Protein AF-A0A535BM28-F1 (afdb_monomer_lite)

pLDDT: mean 93.37, std 6.45, range [52.19, 97.75]

Sequence (102 aa):
MTQNEIIDTLVEYLDQHLKEIRGHIGRDPYKGDIFKLFADAYRSGYFDDSSRPGLGADALCDILQVRWLANREHEEKRKHLLDQLLPMWREWQYGWDKYPKG

Foldseek 3Di:
DDPVVLLVVVLVLLVCVVVVNQPDCVDPPNVVVNVVSLVVCVVVVLCPPPHVCRPQLVSSVVVCCVPPLVPPVVNVSSVVVNVVSSVSSNVVVVVCVVDPDD

Radius of gyration: 13.23 Å; chains: 1; bounding box: 34×20×39 Å

Structure (mmCIF, N/CA/C/O backbone):
data_AF-A0A535BM28-F1
#
_entry.id   AF-A0A535BM28-F1
#
loop_
_atom_site.group_PDB
_atom_site.id
_atom_site.type_symbol
_atom_site.label_atom_id
_atom_site.label_alt_id
_atom_site.label_comp_id
_atom_site.label_asym_id
_atom_site.label_entity_id
_atom_site.label_seq_id
_atom_site.pdbx_PDB_ins_code
_atom_site.Cartn_x
_atom_site.Cartn_y
_atom_site.Cartn_z
_atom_site.occupancy
_atom_site.B_iso_or_equiv
_atom_site.auth_seq_id
_atom_site.auth_comp_id
_atom_site.auth_asym_id
_atom_site.auth_atom_id
_atom_site.pdbx_PDB_model_num
ATOM 1 N N . MET A 1 1 ? -8.468 10.764 3.469 1.00 86.81 1 MET A N 1
ATOM 2 C CA . MET A 1 1 ? -8.114 10.199 2.154 1.00 86.81 1 MET A CA 1
ATOM 3 C C . MET A 1 1 ? -9.093 9.085 1.846 1.00 86.81 1 MET A C 1
ATOM 5 O O . MET A 1 1 ? -9.496 8.395 2.772 1.00 86.81 1 MET A O 1
ATOM 9 N N . THR A 1 2 ? -9.490 8.926 0.592 1.00 95.12 2 THR A N 1
ATOM 10 C CA . THR A 1 2 ? -10.267 7.777 0.116 1.00 95.12 2 THR A CA 1
ATOM 11 C C . THR A 1 2 ? -9.373 6.543 -0.028 1.00 95.12 2 THR A C 1
ATOM 13 O O . THR A 1 2 ? -8.147 6.649 -0.037 1.00 95.12 2 THR A O 1
ATOM 16 N N . GLN A 1 3 ? -9.973 5.362 -0.193 1.00 95.12 3 GLN A N 1
ATOM 17 C CA . GLN A 1 3 ? -9.228 4.116 -0.427 1.00 95.12 3 GLN A CA 1
ATOM 18 C C . GLN A 1 3 ? -8.310 4.216 -1.651 1.00 95.12 3 GLN A C 1
ATOM 20 O O . GLN A 1 3 ? -7.143 3.844 -1.573 1.00 95.12 3 GLN A O 1
ATOM 25 N N . ASN A 1 4 ? -8.810 4.779 -2.756 1.00 95.25 4 ASN A N 1
ATOM 26 C CA . ASN A 1 4 ? -8.020 4.954 -3.975 1.00 95.25 4 ASN A CA 1
ATOM 27 C C . ASN A 1 4 ? -6.867 5.935 -3.770 1.00 95.25 4 ASN A C 1
ATOM 29 O O . ASN A 1 4 ? -5.757 5.632 -4.185 1.00 95.25 4 ASN A O 1
ATOM 33 N N . GLU A 1 5 ? -7.090 7.049 -3.067 1.00 96.81 5 GLU A N 1
ATOM 34 C CA . GLU A 1 5 ? -6.013 7.997 -2.752 1.00 96.81 5 GLU A CA 1
ATOM 35 C C . GLU A 1 5 ? -4.904 7.338 -1.922 1.00 96.81 5 GLU A C 1
ATOM 37 O O . GLU A 1 5 ? -3.726 7.590 -2.163 1.00 96.81 5 GLU A O 1
ATOM 42 N N . ILE A 1 6 ? -5.255 6.468 -0.969 1.00 97.06 6 ILE A N 1
ATOM 43 C CA . ILE A 1 6 ? -4.266 5.740 -0.159 1.00 97.06 6 ILE A CA 1
ATOM 44 C C . ILE A 1 6 ? -3.465 4.771 -1.031 1.00 97.06 6 ILE A C 1
ATOM 46 O O . ILE A 1 6 ? -2.239 4.738 -0.932 1.00 97.06 6 ILE A O 1
ATOM 50 N N . ILE A 1 7 ? -4.139 4.015 -1.901 1.00 97.06 7 ILE A N 1
ATOM 51 C CA . ILE A 1 7 ? -3.490 3.072 -2.820 1.00 97.06 7 ILE A CA 1
ATOM 52 C C . ILE A 1 7 ? -2.566 3.817 -3.788 1.00 97.06 7 ILE A C 1
ATOM 54 O O . ILE A 1 7 ? -1.419 3.413 -3.963 1.00 97.06 7 ILE A O 1
ATOM 58 N N . ASP A 1 8 ? -3.040 4.904 -4.395 1.00 97.69 8 ASP A N 1
ATOM 59 C CA . ASP A 1 8 ? -2.270 5.693 -5.358 1.00 97.69 8 ASP A CA 1
ATOM 60 C C . ASP A 1 8 ? -1.042 6.331 -4.685 1.00 97.69 8 ASP A C 1
ATOM 62 O O . ASP A 1 8 ? 0.065 6.246 -5.215 1.00 97.69 8 ASP A O 1
ATOM 66 N N . THR A 1 9 ? -1.200 6.870 -3.469 1.00 97.75 9 THR A N 1
ATOM 67 C CA . THR A 1 9 ? -0.075 7.415 -2.688 1.00 97.75 9 THR A CA 1
ATOM 68 C C . THR A 1 9 ? 0.940 6.329 -2.329 1.00 97.75 9 THR A C 1
ATOM 70 O O . THR A 1 9 ? 2.149 6.537 -2.425 1.00 97.75 9 THR A O 1
ATOM 73 N N . LEU A 1 10 ? 0.472 5.141 -1.936 1.00 97.19 10 LEU A N 1
ATOM 74 C CA . LEU A 1 10 ? 1.350 4.017 -1.631 1.00 97.19 10 LEU A CA 1
ATOM 75 C C . LEU A 1 10 ? 2.132 3.568 -2.872 1.00 97.19 10 LEU A C 1
ATOM 77 O O . LEU A 1 10 ? 3.340 3.374 -2.785 1.00 97.19 10 LEU A O 1
ATOM 81 N N . VAL A 1 11 ? 1.476 3.460 -4.030 1.00 97.00 11 VAL A N 1
ATOM 82 C CA . VAL A 1 11 ? 2.131 3.157 -5.312 1.00 97.00 11 VAL A CA 1
ATOM 83 C C . VAL A 1 11 ? 3.200 4.196 -5.642 1.00 97.00 11 VAL A C 1
ATOM 85 O O . VAL A 1 11 ? 4.322 3.824 -5.988 1.00 97.00 11 VAL A O 1
ATOM 88 N N . GLU A 1 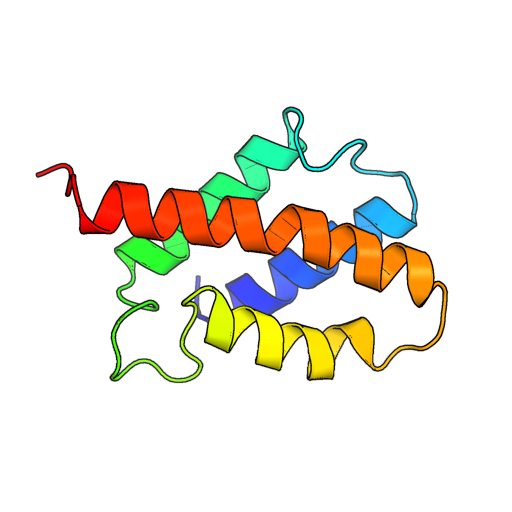12 ? 2.901 5.482 -5.462 1.00 97.12 12 GLU A N 1
ATOM 89 C CA . GLU A 1 12 ? 3.882 6.546 -5.667 1.00 97.12 12 GLU A CA 1
ATOM 90 C C . GLU A 1 12 ? 5.105 6.366 -4.756 1.00 97.12 12 GLU A C 1
ATOM 92 O O . GLU A 1 12 ? 6.246 6.498 -5.204 1.00 97.12 12 GLU A O 1
ATOM 97 N N . TYR A 1 13 ? 4.899 6.015 -3.485 1.00 97.06 13 TYR A N 1
ATOM 98 C CA . TYR A 1 13 ? 5.994 5.787 -2.544 1.00 97.06 13 TYR A CA 1
ATOM 99 C C . TYR A 1 13 ? 6.881 4.612 -2.973 1.00 97.06 13 TYR A C 1
ATOM 101 O O . TYR A 1 13 ? 8.112 4.696 -2.898 1.00 97.06 13 TYR A O 1
ATOM 109 N N . LEU A 1 14 ? 6.269 3.533 -3.461 1.00 96.00 14 LEU A N 1
ATOM 110 C CA . LEU A 1 14 ? 6.984 2.369 -3.971 1.00 96.00 14 LEU A CA 1
ATOM 111 C C . LEU A 1 14 ? 7.768 2.704 -5.250 1.00 96.00 14 LEU A C 1
ATOM 113 O O . LEU A 1 14 ? 8.931 2.321 -5.373 1.00 96.00 14 LEU A O 1
ATOM 117 N N . ASP A 1 15 ? 7.198 3.489 -6.164 1.00 95.75 15 ASP A N 1
ATOM 118 C CA . ASP A 1 15 ? 7.905 3.955 -7.362 1.00 95.75 15 ASP A CA 1
ATOM 119 C C . ASP A 1 15 ? 9.063 4.909 -7.020 1.00 95.75 15 ASP A C 1
ATOM 121 O O . ASP A 1 15 ? 10.138 4.827 -7.617 1.00 95.75 15 ASP A O 1
ATOM 125 N N . GLN A 1 16 ? 8.894 5.790 -6.031 1.00 95.81 16 GLN A N 1
ATOM 126 C CA . GLN A 1 16 ? 9.976 6.636 -5.514 1.00 95.81 16 GLN A CA 1
ATOM 127 C C . GLN A 1 16 ? 11.101 5.799 -4.883 1.00 95.81 16 GLN A C 1
ATOM 129 O O . GLN A 1 16 ? 12.272 6.165 -4.997 1.00 95.81 16 GLN A O 1
ATOM 134 N N . HIS A 1 17 ? 10.778 4.667 -4.249 1.00 95.00 17 HIS A N 1
ATOM 135 C CA . HIS A 1 17 ? 11.781 3.723 -3.755 1.00 95.00 17 HIS A CA 1
ATOM 136 C C . HIS A 1 17 ? 12.550 3.055 -4.902 1.00 95.00 17 HIS A C 1
ATOM 138 O O . HIS A 1 17 ? 13.774 2.986 -4.839 1.00 95.00 17 HIS A O 1
ATOM 144 N N . LEU A 1 18 ? 11.871 2.624 -5.972 1.00 93.81 18 LEU A N 1
ATOM 145 C CA . LEU A 1 18 ? 12.540 2.063 -7.156 1.00 93.81 18 LEU A CA 1
ATOM 146 C C . LEU A 1 18 ? 13.491 3.064 -7.827 1.00 93.81 18 LEU A C 1
ATOM 148 O O . LEU A 1 18 ? 14.503 2.659 -8.393 1.00 93.81 18 LEU A O 1
ATOM 152 N N . LYS A 1 19 ? 13.179 4.361 -7.732 1.00 93.25 19 LYS A N 1
ATOM 153 C CA . LYS A 1 19 ? 14.021 5.475 -8.197 1.00 93.25 19 LYS A CA 1
ATOM 154 C C . LYS A 1 19 ? 15.097 5.897 -7.185 1.00 93.25 19 LYS A C 1
ATOM 156 O O . LYS A 1 19 ? 15.763 6.901 -7.405 1.00 93.25 19 LYS A O 1
ATOM 161 N N . GLU A 1 20 ? 15.238 5.169 -6.076 1.00 91.38 20 GLU A N 1
ATOM 162 C CA . GLU A 1 20 ? 16.211 5.414 -5.000 1.00 91.38 20 GLU A CA 1
ATOM 163 C C . GLU A 1 20 ? 16.055 6.776 -4.288 1.00 91.38 20 GLU A C 1
ATOM 165 O O . GLU A 1 20 ? 16.967 7.252 -3.618 1.00 91.38 20 GLU A O 1
ATOM 170 N N . ILE A 1 21 ? 14.867 7.390 -4.359 1.00 92.62 21 ILE A N 1
ATOM 171 C CA . ILE A 1 21 ? 14.588 8.721 -3.788 1.00 92.62 21 ILE A CA 1
ATOM 172 C C . ILE A 1 21 ? 14.263 8.639 -2.285 1.00 92.62 21 ILE A C 1
ATOM 174 O O . ILE A 1 21 ? 14.604 9.537 -1.519 1.00 92.62 21 ILE A O 1
ATOM 178 N N . ARG A 1 22 ? 13.589 7.567 -1.845 1.00 88.50 22 ARG A N 1
ATOM 179 C CA . ARG A 1 22 ? 13.041 7.432 -0.475 1.00 88.50 22 ARG A CA 1
ATOM 180 C C . ARG A 1 22 ? 13.942 6.724 0.538 1.00 88.50 22 ARG A C 1
ATOM 182 O O . ARG A 1 22 ? 13.669 6.777 1.735 1.00 88.50 22 ARG A O 1
ATOM 189 N N . GLY A 1 23 ? 14.986 6.033 0.083 1.00 90.50 23 GLY A N 1
ATOM 190 C CA . GLY A 1 23 ? 15.786 5.153 0.937 1.00 90.50 23 GLY A CA 1
ATOM 191 C C . GLY A 1 23 ? 15.043 3.875 1.360 1.00 90.50 23 GLY A C 1
ATOM 192 O O . GLY A 1 23 ? 14.115 3.421 0.694 1.00 90.50 23 GLY A O 1
ATOM 193 N N . HIS A 1 24 ? 15.476 3.253 2.459 1.00 93.25 24 HIS A N 1
ATOM 194 C CA . HIS A 1 24 ? 15.026 1.916 2.869 1.00 93.25 24 HIS A CA 1
ATOM 195 C C . HIS A 1 24 ? 13.635 1.918 3.533 1.00 93.25 24 HIS A C 1
ATOM 197 O O . HIS A 1 24 ? 13.421 2.637 4.505 1.00 93.25 24 HIS A O 1
ATOM 203 N N . ILE A 1 25 ? 12.728 1.037 3.089 1.00 94.81 25 ILE A N 1
ATOM 204 C CA . ILE A 1 25 ? 11.316 0.990 3.527 1.00 94.81 25 ILE A CA 1
ATOM 205 C C . ILE A 1 25 ? 11.120 0.783 5.035 1.00 94.81 25 ILE A C 1
ATOM 207 O O . ILE A 1 25 ? 10.236 1.375 5.643 1.00 94.81 25 ILE A O 1
ATOM 211 N N . GLY A 1 26 ? 11.990 -0.009 5.664 1.00 92.62 26 GLY A N 1
ATOM 212 C CA . GLY A 1 26 ? 11.960 -0.266 7.107 1.00 92.62 26 GLY A CA 1
ATOM 213 C C . GLY A 1 26 ? 12.592 0.822 7.988 1.00 92.62 26 GLY A C 1
ATOM 214 O O . GLY A 1 26 ? 12.717 0.602 9.192 1.00 92.62 26 GLY A O 1
ATOM 215 N N . ARG A 1 27 ? 13.041 1.954 7.427 1.00 93.75 27 ARG A N 1
ATOM 216 C CA . ARG A 1 27 ? 13.702 3.046 8.166 1.00 93.75 27 ARG A CA 1
ATOM 217 C C . ARG A 1 27 ? 12.936 4.358 8.023 1.00 93.75 27 ARG A C 1
ATOM 219 O O . ARG A 1 27 ? 12.254 4.579 7.027 1.00 93.75 27 ARG A O 1
ATOM 226 N N . ASP A 1 28 ? 13.073 5.235 9.010 1.00 93.75 28 ASP A N 1
ATOM 227 C CA . ASP A 1 28 ? 12.507 6.582 8.945 1.00 93.75 28 ASP A CA 1
ATOM 228 C C . ASP A 1 28 ? 13.290 7.483 7.971 1.00 93.75 28 ASP A C 1
ATOM 230 O O . ASP A 1 28 ? 14.502 7.304 7.815 1.00 93.75 28 ASP A O 1
ATOM 234 N N . PRO A 1 29 ? 12.617 8.441 7.302 1.00 93.94 29 PRO A N 1
ATOM 235 C CA . PRO A 1 29 ? 11.197 8.798 7.458 1.00 93.94 29 PRO A CA 1
ATOM 236 C C . PRO A 1 29 ? 10.217 7.870 6.718 1.00 93.94 29 PRO A C 1
ATOM 238 O O . PRO A 1 29 ? 9.017 7.916 6.979 1.00 93.94 29 PRO A O 1
ATOM 241 N N . TYR A 1 30 ? 10.707 7.005 5.823 1.00 96.31 30 TYR A N 1
ATOM 242 C CA . TYR A 1 30 ? 9.855 6.236 4.916 1.00 96.31 30 TYR A CA 1
ATOM 243 C C . TYR A 1 30 ? 8.897 5.285 5.657 1.00 96.31 30 TYR A C 1
ATOM 245 O O . TYR A 1 30 ? 7.691 5.296 5.400 1.00 96.31 30 TYR A O 1
ATOM 253 N N . LYS A 1 31 ? 9.397 4.523 6.637 1.00 96.75 31 LYS A N 1
ATOM 254 C CA . LYS A 1 31 ? 8.557 3.656 7.478 1.00 96.75 31 LYS A CA 1
ATOM 255 C C . LYS A 1 31 ? 7.430 4.444 8.151 1.00 96.75 31 LYS A C 1
ATOM 257 O O . LYS A 1 31 ? 6.280 4.008 8.116 1.00 96.75 31 LYS A O 1
ATOM 262 N N . GLY A 1 32 ? 7.754 5.600 8.732 1.00 97.00 32 GLY A N 1
ATOM 263 C CA . GLY A 1 32 ? 6.784 6.502 9.345 1.00 97.00 32 GLY A CA 1
ATOM 264 C C . GLY A 1 32 ? 5.724 7.016 8.367 1.00 97.00 32 GLY A C 1
ATOM 265 O O . GLY A 1 32 ? 4.553 7.090 8.729 1.00 97.00 32 GLY A O 1
ATOM 266 N N . ASP A 1 33 ? 6.087 7.323 7.123 1.00 97.12 33 ASP A N 1
ATOM 267 C CA . ASP A 1 33 ? 5.125 7.787 6.117 1.00 97.12 33 ASP A CA 1
ATOM 268 C C . ASP A 1 33 ? 4.169 6.684 5.651 1.00 97.12 33 ASP A C 1
ATOM 270 O O . ASP A 1 33 ? 2.976 6.944 5.492 1.00 97.12 33 ASP A O 1
ATOM 274 N N . ILE A 1 34 ? 4.649 5.445 5.493 1.00 97.56 34 ILE A N 1
ATOM 275 C CA . ILE A 1 34 ? 3.766 4.298 5.222 1.00 97.56 34 ILE A CA 1
ATOM 276 C C . ILE A 1 34 ? 2.851 4.053 6.427 1.00 97.56 34 ILE A C 1
ATOM 278 O O . ILE A 1 34 ? 1.658 3.813 6.256 1.00 97.56 34 ILE A O 1
ATOM 282 N N . PHE A 1 35 ? 3.377 4.163 7.651 1.00 97.56 35 PHE A N 1
ATOM 283 C CA . PHE A 1 35 ? 2.572 3.993 8.859 1.00 97.56 35 PHE A CA 1
ATOM 284 C C . PHE A 1 35 ? 1.448 5.032 8.971 1.00 97.56 35 PHE A C 1
ATOM 286 O O . PHE A 1 35 ? 0.352 4.696 9.410 1.00 97.56 35 PHE A O 1
ATOM 293 N N . LYS A 1 36 ? 1.679 6.283 8.550 1.00 97.25 36 LYS A N 1
ATOM 294 C CA . LYS A 1 36 ? 0.617 7.303 8.487 1.00 97.25 36 LYS A CA 1
ATOM 295 C C . LYS A 1 36 ? -0.500 6.890 7.524 1.00 97.25 36 LYS A C 1
ATOM 297 O O . LYS A 1 36 ? -1.662 6.959 7.907 1.00 97.25 36 LYS A O 1
ATOM 302 N N . LEU A 1 37 ? -0.156 6.393 6.330 1.00 97.31 37 LEU A N 1
ATOM 303 C CA . LEU A 1 37 ? -1.146 5.880 5.371 1.00 97.31 37 LEU A CA 1
ATOM 304 C C . LEU A 1 37 ? -1.947 4.708 5.948 1.00 97.31 37 LEU A C 1
ATOM 306 O O . LEU A 1 37 ? -3.170 4.677 5.826 1.00 97.31 37 LEU A O 1
ATOM 310 N N . PHE A 1 38 ? -1.265 3.770 6.610 1.00 97.69 38 PHE A N 1
ATOM 311 C CA . PHE A 1 38 ? -1.909 2.671 7.328 1.00 97.69 38 PHE A CA 1
ATOM 312 C C . PHE A 1 38 ? -2.887 3.193 8.392 1.00 97.69 38 PHE A C 1
ATOM 314 O O . PHE A 1 38 ? -4.045 2.781 8.427 1.00 97.69 38 PHE A O 1
ATOM 321 N N . ALA A 1 39 ? -2.443 4.126 9.237 1.00 96.75 39 ALA A N 1
ATOM 322 C CA . ALA A 1 39 ? -3.246 4.684 10.318 1.00 96.75 39 ALA A CA 1
ATOM 323 C C . ALA A 1 39 ? -4.506 5.392 9.799 1.00 96.75 39 ALA A C 1
ATOM 325 O O . ALA A 1 39 ? -5.580 5.238 10.385 1.00 96.75 39 ALA A O 1
ATOM 326 N N . ASP A 1 40 ? -4.387 6.141 8.702 1.00 96.50 40 ASP A N 1
ATOM 327 C CA . ASP A 1 40 ? -5.514 6.824 8.069 1.00 96.50 40 ASP A CA 1
ATOM 328 C C . ASP A 1 40 ? -6.504 5.827 7.456 1.00 96.50 40 ASP A C 1
ATOM 330 O O . ASP A 1 40 ? -7.714 5.970 7.648 1.00 96.50 40 ASP A O 1
ATOM 334 N N . ALA A 1 41 ? -6.008 4.782 6.784 1.00 96.44 41 ALA A N 1
ATOM 335 C CA . ALA A 1 41 ? -6.842 3.704 6.256 1.00 96.44 41 ALA A CA 1
ATOM 336 C C . ALA A 1 41 ? -7.608 2.979 7.371 1.00 96.44 41 ALA A C 1
ATOM 338 O O . ALA A 1 41 ? -8.816 2.758 7.260 1.00 96.44 41 ALA A O 1
ATOM 339 N N . TYR A 1 42 ? -6.919 2.646 8.463 1.00 95.38 42 TYR A N 1
ATOM 340 C CA . TYR A 1 42 ? -7.499 1.910 9.580 1.00 95.38 42 TYR A CA 1
ATOM 341 C C . TYR A 1 42 ? -8.585 2.726 10.281 1.00 95.38 42 TYR A C 1
ATOM 343 O O . TYR A 1 42 ? -9.707 2.258 10.450 1.00 95.38 42 TYR A O 1
ATOM 351 N N . ARG A 1 43 ? -8.295 3.985 10.628 1.00 94.12 43 ARG A N 1
ATOM 352 C CA . ARG A 1 43 ? -9.267 4.877 11.288 1.00 94.12 43 ARG A CA 1
ATOM 353 C C . ARG A 1 43 ? -10.491 5.180 10.430 1.00 94.12 43 ARG A C 1
ATOM 355 O O . ARG A 1 43 ? -11.535 5.518 10.974 1.00 94.12 43 ARG A O 1
ATOM 362 N N . SER A 1 44 ? -10.359 5.068 9.112 1.00 94.69 44 SER A N 1
ATOM 363 C CA . SER A 1 44 ? -11.462 5.268 8.170 1.00 94.69 44 SER A CA 1
ATOM 364 C C . SER A 1 44 ? -12.340 4.020 7.989 1.00 94.69 44 SER A C 1
ATOM 366 O O . SER A 1 44 ? -13.270 4.058 7.188 1.00 94.69 44 SER A O 1
ATOM 368 N N . GLY A 1 45 ? -12.057 2.917 8.696 1.00 94.50 45 GLY A N 1
ATOM 369 C CA . GLY A 1 45 ? -12.813 1.663 8.587 1.00 94.50 45 GLY A CA 1
ATOM 370 C C . GLY A 1 45 ? -12.541 0.898 7.289 1.00 94.50 45 GLY A C 1
ATOM 371 O O . GLY A 1 45 ? -13.347 0.082 6.854 1.00 94.50 45 GLY A O 1
ATOM 372 N N . TYR A 1 46 ? -11.414 1.155 6.613 1.00 95.88 46 TYR A N 1
ATOM 373 C CA . TYR A 1 46 ? -11.124 0.516 5.321 1.00 95.88 46 TYR A CA 1
ATOM 374 C C . TYR A 1 46 ? -10.616 -0.927 5.431 1.00 95.88 46 TYR A C 1
ATOM 376 O O . TYR A 1 46 ? -10.380 -1.578 4.414 1.00 95.88 46 TYR A O 1
ATOM 384 N N . PHE A 1 47 ? -10.465 -1.427 6.654 1.00 93.75 47 PHE A N 1
ATOM 385 C CA . PHE A 1 47 ? -10.084 -2.803 6.959 1.00 93.75 47 PHE A CA 1
ATOM 386 C C . PHE A 1 47 ? -11.298 -3.708 7.205 1.00 93.75 47 PHE A C 1
ATOM 388 O O . PHE A 1 47 ? -11.137 -4.924 7.227 1.00 93.75 47 PHE A O 1
ATOM 395 N N . ASP A 1 48 ? -12.496 -3.131 7.334 1.00 89.69 48 ASP A N 1
ATOM 396 C CA . ASP A 1 48 ? -13.729 -3.879 7.564 1.00 89.69 48 ASP A CA 1
ATOM 397 C C . ASP A 1 48 ? -14.121 -4.703 6.328 1.00 89.69 48 ASP A C 1
ATOM 399 O O . ASP A 1 48 ? -13.949 -4.270 5.183 1.00 89.69 48 ASP A O 1
ATOM 403 N N . ASP A 1 49 ? -14.753 -5.860 6.545 1.00 84.19 49 ASP A N 1
ATOM 404 C CA . ASP A 1 49 ? -15.168 -6.790 5.480 1.00 84.19 49 ASP A CA 1
ATOM 405 C C . ASP A 1 49 ? -16.121 -6.174 4.441 1.00 84.19 49 ASP A C 1
ATOM 407 O O . ASP A 1 49 ? -16.217 -6.652 3.304 1.00 84.19 49 ASP A O 1
ATOM 411 N N . SER A 1 50 ? -16.843 -5.115 4.816 1.00 87.00 50 SER A N 1
ATOM 412 C CA . SER A 1 50 ? -17.764 -4.376 3.946 1.00 87.00 50 SER A CA 1
ATOM 413 C C . SER A 1 50 ? -17.054 -3.376 3.027 1.00 87.00 50 SER A C 1
ATOM 415 O O . SER A 1 50 ? -17.647 -2.901 2.057 1.00 87.00 50 SER A O 1
ATOM 417 N N . SER A 1 51 ? -15.783 -3.073 3.294 1.00 88.44 51 SER A N 1
ATOM 418 C CA . SER A 1 51 ? -15.029 -2.058 2.577 1.00 88.44 51 SER A CA 1
ATOM 419 C C . SER A 1 51 ? -14.625 -2.524 1.178 1.00 88.44 51 SER A C 1
ATOM 421 O O . SER A 1 51 ? -14.165 -3.654 0.978 1.00 88.44 51 SER A O 1
ATOM 423 N N . ARG A 1 52 ? -14.806 -1.665 0.167 1.00 90.25 52 ARG A N 1
ATOM 424 C CA . ARG A 1 52 ? -14.475 -1.973 -1.233 1.00 90.25 52 ARG A CA 1
ATOM 425 C C . ARG A 1 52 ? -13.765 -0.782 -1.898 1.00 90.25 52 ARG A C 1
ATOM 427 O O . ARG A 1 52 ? -14.425 0.226 -2.133 1.00 90.25 52 ARG A O 1
ATOM 434 N N . PRO A 1 53 ? -12.472 -0.901 -2.259 1.00 88.75 53 PRO A N 1
ATOM 435 C CA . PRO A 1 53 ? -11.588 -2.058 -2.058 1.00 88.75 53 PRO A CA 1
ATOM 436 C C . PRO A 1 53 ? -11.068 -2.179 -0.611 1.00 88.75 53 PRO A C 1
ATOM 438 O O . PRO A 1 53 ? -10.532 -1.221 -0.065 1.00 88.75 53 PRO A O 1
ATOM 441 N N . GLY A 1 54 ? -11.160 -3.357 0.010 1.00 92.38 54 GLY A N 1
ATOM 442 C CA . GLY A 1 54 ? -10.596 -3.564 1.351 1.00 92.38 54 GLY A CA 1
ATOM 443 C C . GLY A 1 54 ? -9.087 -3.286 1.390 1.00 92.38 54 GLY A C 1
ATOM 444 O O . GLY A 1 54 ? -8.370 -3.615 0.447 1.00 92.38 54 GLY A O 1
ATOM 445 N N . LEU A 1 55 ? -8.610 -2.679 2.478 1.00 95.88 55 LEU A N 1
ATOM 446 C CA . LEU A 1 55 ? -7.197 -2.332 2.688 1.00 95.88 55 LEU A CA 1
ATOM 447 C C . LEU A 1 55 ? -6.507 -3.211 3.743 1.00 95.88 55 LEU A C 1
ATOM 449 O O . LEU A 1 55 ? -5.414 -2.883 4.201 1.00 95.88 55 LEU A O 1
ATOM 453 N N . GLY A 1 56 ? -7.109 -4.347 4.108 1.00 95.06 56 GLY A N 1
ATOM 454 C CA . GLY A 1 56 ? -6.414 -5.407 4.845 1.00 95.06 56 GLY A CA 1
ATOM 455 C C . GLY A 1 56 ? -5.221 -5.952 4.053 1.00 95.06 56 GLY A C 1
ATOM 456 O O . GLY A 1 56 ? -5.198 -5.855 2.827 1.00 95.06 56 GLY A O 1
ATOM 457 N N . ALA A 1 57 ? -4.228 -6.527 4.739 1.00 92.88 57 ALA A N 1
ATOM 458 C CA . ALA A 1 57 ? -2.953 -6.912 4.114 1.00 92.88 57 ALA A CA 1
ATOM 459 C C . ALA A 1 57 ? -3.108 -7.802 2.863 1.00 92.88 57 ALA A C 1
ATOM 461 O O . ALA A 1 57 ? -2.423 -7.582 1.865 1.00 92.88 57 ALA A O 1
ATOM 462 N N . ASP A 1 58 ? -4.025 -8.772 2.895 1.00 92.38 58 ASP A N 1
ATOM 463 C CA . ASP A 1 58 ? -4.241 -9.695 1.775 1.00 92.38 58 ASP A CA 1
ATOM 464 C C . ASP A 1 58 ? -4.948 -9.001 0.599 1.00 92.38 58 ASP A C 1
ATOM 466 O O . ASP A 1 58 ? -4.486 -9.082 -0.536 1.00 92.38 58 ASP A O 1
ATOM 470 N N . ALA A 1 59 ? -5.995 -8.215 0.873 1.00 94.50 59 ALA A N 1
ATOM 471 C CA . ALA A 1 59 ? -6.684 -7.433 -0.154 1.00 94.50 59 ALA A CA 1
ATOM 472 C C . ALA A 1 59 ? -5.760 -6.380 -0.794 1.00 94.50 59 ALA A C 1
ATOM 474 O O . ALA A 1 59 ? -5.770 -6.185 -2.010 1.00 94.50 59 ALA A O 1
ATOM 475 N N . LEU A 1 60 ? -4.906 -5.736 0.007 1.00 95.69 60 LEU A N 1
ATOM 476 C CA . LEU A 1 60 ? -3.897 -4.802 -0.482 1.00 95.69 60 LEU A CA 1
ATOM 477 C C . LEU A 1 60 ? -2.863 -5.501 -1.375 1.00 95.69 60 LEU A C 1
ATOM 479 O O . LEU A 1 60 ? -2.461 -4.932 -2.390 1.00 95.69 60 LEU A O 1
ATOM 483 N N . CYS A 1 61 ? -2.455 -6.728 -1.031 1.00 95.19 61 CYS A N 1
ATOM 484 C CA . CYS A 1 61 ? -1.570 -7.540 -1.865 1.00 95.19 61 CYS A CA 1
ATOM 485 C C . CYS A 1 61 ? -2.178 -7.765 -3.254 1.00 95.19 61 CYS A C 1
ATOM 487 O O . CYS A 1 61 ? -1.528 -7.451 -4.251 1.00 95.19 61 CYS A O 1
ATOM 489 N N . ASP A 1 62 ? -3.432 -8.215 -3.329 1.00 95.25 62 ASP A N 1
ATOM 490 C CA . ASP A 1 62 ? -4.125 -8.453 -4.602 1.00 95.25 62 ASP A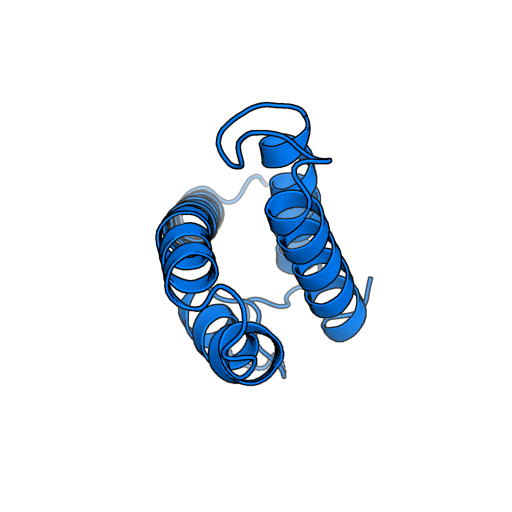 CA 1
ATOM 491 C C . ASP A 1 62 ? -4.203 -7.177 -5.456 1.00 95.25 62 ASP A C 1
ATOM 493 O O . ASP A 1 62 ? -3.921 -7.186 -6.658 1.00 95.25 62 ASP A O 1
ATOM 497 N N . ILE A 1 63 ? -4.512 -6.040 -4.825 1.00 96.25 63 ILE A N 1
ATOM 498 C CA . ILE A 1 63 ? -4.558 -4.734 -5.494 1.00 96.25 63 ILE A CA 1
ATOM 499 C C . ILE A 1 63 ? -3.182 -4.357 -6.051 1.00 96.25 63 ILE A C 1
ATOM 501 O O . ILE A 1 63 ? -3.081 -3.946 -7.210 1.00 96.25 63 ILE A O 1
ATOM 505 N N . LEU A 1 64 ? -2.118 -4.481 -5.255 1.00 96.19 64 LEU A N 1
ATOM 506 C CA . LEU A 1 64 ? -0.763 -4.116 -5.674 1.00 96.19 64 LEU A CA 1
ATOM 507 C C . LEU A 1 64 ? -0.204 -5.081 -6.724 1.00 96.19 64 LEU A C 1
ATOM 509 O O . LEU A 1 64 ? 0.526 -4.640 -7.613 1.00 96.19 64 LEU A O 1
ATOM 513 N N . GLN A 1 65 ? -0.585 -6.360 -6.695 1.00 94.62 65 GLN A N 1
ATOM 514 C CA . GLN A 1 65 ? -0.237 -7.310 -7.751 1.00 94.62 65 GLN A CA 1
ATOM 515 C C . GLN A 1 65 ? -0.772 -6.847 -9.112 1.00 94.62 65 GLN A C 1
ATOM 517 O O . GLN A 1 65 ? -0.039 -6.840 -10.102 1.00 94.62 65 GLN A O 1
ATOM 522 N N . VAL A 1 66 ? -2.026 -6.390 -9.155 1.00 94.62 66 VAL A N 1
ATOM 523 C CA . VAL A 1 66 ? -2.667 -5.926 -10.394 1.00 94.62 66 VAL A CA 1
ATOM 524 C C . VAL A 1 66 ? -2.188 -4.533 -10.803 1.00 94.62 66 VAL A C 1
ATOM 526 O O . VAL A 1 66 ? -1.879 -4.309 -11.971 1.00 94.62 66 VAL A O 1
ATOM 529 N N . ARG A 1 67 ? -2.135 -3.577 -9.870 1.00 94.25 67 ARG A N 1
ATOM 530 C CA . ARG A 1 67 ? -1.887 -2.162 -10.200 1.00 94.25 67 ARG A CA 1
ATOM 531 C C . ARG A 1 67 ? -0.409 -1.803 -10.308 1.00 94.25 67 ARG A C 1
ATOM 533 O O . ARG A 1 67 ? -0.084 -0.846 -11.002 1.00 94.25 67 ARG A O 1
ATOM 540 N N . TRP A 1 68 ? 0.476 -2.536 -9.635 1.00 94.88 68 TRP A N 1
ATOM 541 C CA . TRP A 1 68 ? 1.888 -2.163 -9.524 1.00 94.88 68 TRP A CA 1
ATOM 542 C C . TRP A 1 68 ? 2.846 -3.263 -9.984 1.00 94.88 68 TRP A C 1
ATOM 544 O O . TRP A 1 68 ? 3.791 -2.977 -10.721 1.00 94.88 68 TRP A O 1
ATOM 554 N N . LEU A 1 69 ? 2.609 -4.523 -9.609 1.00 93.50 69 LEU A N 1
ATOM 555 C CA . LEU A 1 69 ? 3.483 -5.636 -9.996 1.00 93.50 69 LEU A CA 1
ATOM 556 C C . LEU A 1 69 ? 3.268 -6.102 -11.444 1.00 93.50 69 LEU A C 1
ATOM 558 O O . LEU A 1 69 ? 4.169 -6.687 -12.037 1.00 93.50 69 LEU A O 1
ATOM 562 N N . ALA A 1 70 ? 2.109 -5.810 -12.042 1.00 92.31 70 ALA A N 1
ATOM 563 C CA . ALA A 1 70 ? 1.844 -6.102 -13.451 1.00 92.31 70 ALA A CA 1
ATOM 564 C C . ALA A 1 70 ? 2.849 -5.425 -14.408 1.00 92.31 70 ALA A C 1
ATOM 566 O O . ALA A 1 70 ? 3.052 -5.905 -15.526 1.00 92.31 70 ALA A O 1
ATOM 567 N N . ASN A 1 71 ? 3.514 -4.347 -13.971 1.00 89.56 71 ASN A N 1
ATOM 568 C CA . ASN A 1 71 ? 4.658 -3.792 -14.683 1.00 89.56 71 ASN A CA 1
ATOM 569 C C . ASN A 1 71 ? 5.899 -4.684 -14.483 1.00 89.56 71 ASN A C 1
ATOM 571 O O . ASN A 1 71 ? 6.442 -4.783 -13.383 1.00 89.56 71 ASN A O 1
ATOM 575 N N . ARG A 1 72 ? 6.370 -5.294 -15.578 1.00 87.75 72 ARG A N 1
ATOM 576 C CA . ARG A 1 72 ? 7.530 -6.204 -15.608 1.00 87.75 72 ARG A CA 1
ATOM 577 C C . ARG A 1 72 ? 8.876 -5.500 -15.417 1.00 87.75 72 ARG A C 1
ATOM 579 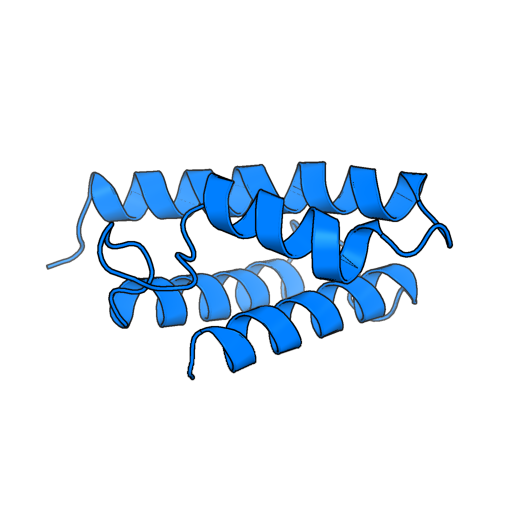O O . ARG A 1 72 ? 9.885 -6.156 -15.162 1.00 87.75 72 ARG A O 1
ATOM 586 N N . GLU A 1 73 ? 8.921 -4.177 -15.529 1.00 91.56 73 GLU A N 1
ATOM 587 C CA . GLU A 1 73 ? 10.129 -3.411 -15.249 1.00 91.56 73 GLU A CA 1
ATOM 588 C C . GLU A 1 73 ? 10.524 -3.544 -13.773 1.00 91.56 73 GLU A C 1
ATOM 590 O O . GLU A 1 73 ? 9.741 -3.245 -12.869 1.00 91.56 73 GLU A O 1
ATOM 595 N N . HIS A 1 74 ? 11.764 -3.976 -13.527 1.00 90.19 74 HIS A N 1
ATOM 596 C CA . HIS A 1 74 ? 12.283 -4.237 -12.183 1.00 90.19 74 HIS A CA 1
ATOM 597 C C . HIS A 1 74 ? 11.434 -5.233 -11.370 1.00 90.19 74 HIS A C 1
ATOM 599 O O . HIS A 1 74 ? 11.379 -5.116 -10.147 1.00 90.19 74 HIS A O 1
ATOM 605 N N . GLU A 1 75 ? 10.807 -6.220 -12.024 1.00 92.50 75 GLU A N 1
ATOM 606 C CA . GLU A 1 75 ? 9.903 -7.200 -11.398 1.00 92.50 75 GLU A CA 1
ATOM 607 C C . GLU A 1 75 ? 10.449 -7.780 -10.082 1.00 92.50 75 GLU A C 1
ATOM 609 O O . GLU A 1 75 ? 9.761 -7.750 -9.068 1.00 92.50 75 GLU A O 1
ATOM 614 N N . GLU A 1 76 ? 11.704 -8.234 -10.056 1.00 94.00 76 GLU A N 1
ATOM 615 C CA . GLU A 1 76 ? 12.308 -8.806 -8.843 1.00 94.00 76 GLU A CA 1
ATOM 616 C C . GLU A 1 76 ? 12.467 -7.779 -7.711 1.00 94.00 76 GLU A C 1
ATOM 618 O O . GLU A 1 76 ? 12.199 -8.089 -6.551 1.00 94.00 76 GLU A O 1
ATOM 623 N N . LYS A 1 77 ? 12.820 -6.523 -8.030 1.00 93.50 77 LYS A N 1
ATOM 624 C CA . LYS A 1 77 ? 12.860 -5.446 -7.025 1.00 93.50 77 LYS A CA 1
ATOM 625 C C . LYS A 1 77 ? 11.454 -5.120 -6.517 1.00 93.50 77 LYS A C 1
ATOM 627 O O . LYS A 1 77 ? 11.286 -4.876 -5.326 1.00 93.50 77 LYS A O 1
ATOM 632 N N . ARG A 1 78 ? 10.449 -5.128 -7.402 1.00 95.69 78 ARG A N 1
ATOM 633 C CA . ARG A 1 78 ? 9.041 -4.906 -7.041 1.00 95.69 78 ARG A CA 1
ATOM 634 C C . ARG A 1 78 ? 8.540 -5.995 -6.093 1.00 95.69 78 ARG A C 1
ATOM 636 O O . ARG A 1 78 ? 8.022 -5.663 -5.032 1.00 95.69 78 ARG A O 1
ATOM 643 N N . LYS A 1 79 ? 8.760 -7.274 -6.424 1.00 95.50 79 LYS A N 1
ATOM 644 C CA . LYS A 1 79 ? 8.431 -8.417 -5.551 1.00 95.50 79 LYS A CA 1
ATOM 645 C C . LYS A 1 79 ? 9.092 -8.279 -4.186 1.00 95.50 79 LYS A C 1
ATOM 647 O O . LYS A 1 79 ? 8.399 -8.289 -3.177 1.00 95.50 79 LYS A O 1
ATOM 652 N N . HIS A 1 80 ? 10.404 -8.037 -4.170 1.00 94.94 80 HIS A N 1
ATOM 653 C CA . HIS A 1 80 ? 11.146 -7.873 -2.924 1.00 94.94 80 HIS A CA 1
ATOM 654 C C . HIS A 1 80 ? 10.590 -6.735 -2.057 1.00 94.94 80 HIS A C 1
ATOM 656 O O . HIS A 1 80 ? 10.513 -6.863 -0.838 1.00 94.94 80 HIS A O 1
ATOM 662 N N . LEU A 1 81 ? 10.161 -5.627 -2.668 1.00 95.75 81 LEU A N 1
ATOM 663 C CA . LEU A 1 81 ? 9.578 -4.514 -1.926 1.00 95.75 81 LEU A CA 1
ATOM 664 C C . LEU A 1 81 ? 8.191 -4.853 -1.353 1.00 95.75 81 LEU A C 1
ATOM 666 O O . LEU A 1 81 ? 7.888 -4.436 -0.235 1.00 95.75 81 LEU A O 1
ATOM 670 N N . LEU A 1 82 ? 7.368 -5.639 -2.062 1.00 96.31 82 LEU A N 1
ATOM 671 C CA . LEU A 1 82 ? 6.109 -6.163 -1.509 1.00 96.31 82 LEU A CA 1
ATOM 672 C C . LEU A 1 82 ? 6.361 -7.117 -0.336 1.00 96.31 82 LEU A C 1
ATOM 674 O O . LEU A 1 82 ? 5.672 -7.009 0.679 1.00 96.31 82 LEU A O 1
ATOM 678 N N . ASP A 1 83 ? 7.381 -7.973 -0.435 1.00 95.62 83 ASP A N 1
ATOM 679 C CA . ASP A 1 83 ? 7.784 -8.887 0.642 1.00 95.62 83 ASP A CA 1
ATOM 680 C C . ASP A 1 83 ? 8.226 -8.141 1.911 1.00 95.62 83 ASP A C 1
ATOM 682 O O . ASP A 1 83 ? 8.167 -8.694 3.007 1.00 95.62 83 ASP A O 1
ATOM 686 N N . GLN A 1 84 ? 8.645 -6.877 1.792 1.00 96.31 84 GLN A N 1
ATOM 687 C CA . GLN A 1 84 ? 8.956 -6.011 2.933 1.00 96.31 84 GLN A CA 1
ATOM 688 C C . GLN A 1 84 ? 7.737 -5.217 3.429 1.00 96.31 84 GLN A C 1
ATOM 690 O O . GLN A 1 84 ? 7.541 -5.075 4.636 1.00 96.31 84 GLN A O 1
ATOM 695 N N . LEU A 1 85 ? 6.914 -4.696 2.514 1.00 97.19 85 LEU A N 1
ATOM 696 C CA . LEU A 1 85 ? 5.743 -3.874 2.829 1.00 97.19 85 LEU A CA 1
ATOM 697 C C . LEU A 1 85 ? 4.633 -4.675 3.527 1.00 97.19 85 LEU A C 1
ATOM 699 O O . LEU A 1 85 ? 4.088 -4.225 4.536 1.00 97.19 85 LEU A O 1
ATOM 703 N N . LEU A 1 86 ? 4.267 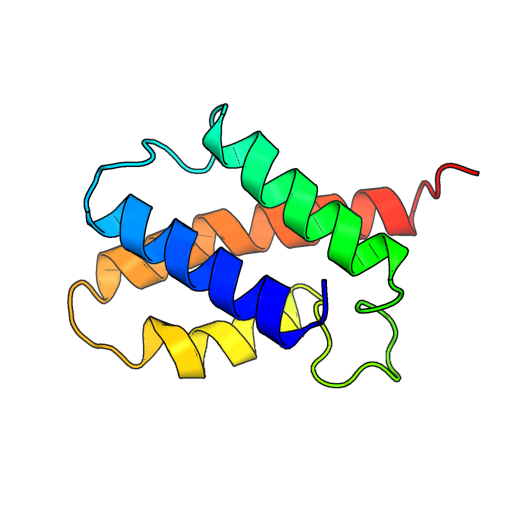-5.835 2.977 1.00 97.31 86 LEU A N 1
ATOM 704 C CA . LEU A 1 86 ? 3.085 -6.584 3.414 1.00 97.31 86 LEU A CA 1
ATOM 705 C C . LEU A 1 86 ? 3.202 -7.116 4.852 1.00 97.31 86 LEU A C 1
ATOM 707 O O . LEU A 1 86 ? 2.223 -6.988 5.591 1.00 97.31 86 LEU A O 1
ATOM 711 N N . PRO A 1 87 ? 4.358 -7.643 5.311 1.00 97.25 87 PRO A N 1
ATOM 712 C CA . PRO A 1 87 ? 4.526 -8.010 6.715 1.00 97.25 87 PRO A CA 1
ATOM 713 C C . PRO A 1 87 ? 4.363 -6.820 7.658 1.00 97.25 87 PRO A C 1
ATOM 715 O O . PRO A 1 87 ? 3.644 -6.941 8.643 1.00 97.25 87 PRO A O 1
ATOM 718 N N . MET A 1 88 ? 4.939 -5.656 7.329 1.00 97.12 88 MET A N 1
ATOM 719 C CA . MET A 1 88 ? 4.767 -4.444 8.140 1.00 97.12 88 MET A CA 1
ATOM 720 C C . MET A 1 88 ? 3.289 -4.052 8.253 1.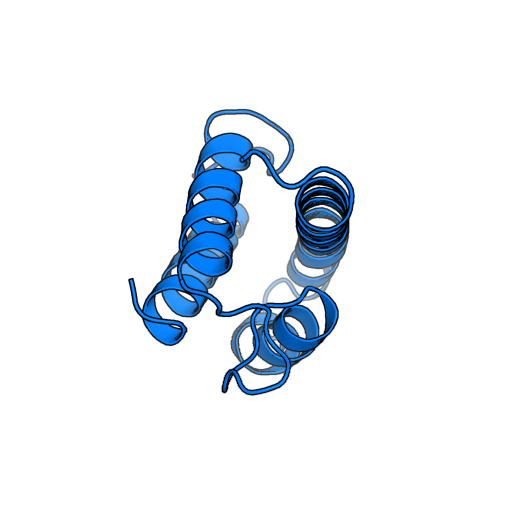00 97.12 88 MET A C 1
ATOM 722 O O . MET A 1 88 ? 2.797 -3.802 9.351 1.00 97.12 88 MET A O 1
ATOM 726 N N . TRP A 1 89 ? 2.569 -4.046 7.128 1.00 97.56 89 TRP A N 1
ATOM 727 C CA . TRP A 1 89 ? 1.143 -3.720 7.096 1.00 97.56 89 TRP A CA 1
ATOM 728 C C . TRP A 1 89 ? 0.309 -4.696 7.937 1.00 97.56 89 TRP A C 1
ATOM 730 O O . TRP A 1 89 ? -0.529 -4.277 8.737 1.00 97.56 89 TRP A O 1
ATOM 740 N N . ARG A 1 90 ? 0.579 -6.001 7.806 1.00 97.06 90 ARG A N 1
ATOM 741 C CA . ARG A 1 90 ? -0.092 -7.065 8.564 1.00 97.06 90 ARG A CA 1
ATOM 742 C C . ARG A 1 90 ? 0.203 -6.985 10.061 1.00 97.06 90 ARG A C 1
ATOM 744 O O . ARG A 1 90 ? -0.707 -7.159 10.867 1.00 97.06 90 ARG A O 1
ATOM 751 N N . GLU A 1 91 ? 1.450 -6.723 10.444 1.00 96.50 91 GLU A N 1
ATOM 752 C CA . GLU A 1 91 ? 1.850 -6.565 11.846 1.00 96.50 91 GLU A CA 1
ATOM 753 C C . GLU A 1 91 ? 1.140 -5.381 12.506 1.00 96.50 91 GLU A C 1
ATOM 755 O O . GLU A 1 91 ? 0.686 -5.491 13.647 1.00 96.50 91 GLU A O 1
ATOM 760 N N . TRP A 1 92 ? 1.005 -4.259 11.796 1.00 96.56 92 TRP A N 1
ATOM 761 C CA . TRP A 1 92 ? 0.280 -3.101 12.313 1.00 96.56 92 TRP A CA 1
ATOM 762 C C . TRP A 1 92 ? -1.217 -3.355 12.422 1.00 96.56 92 TRP A C 1
ATOM 764 O O . TRP A 1 92 ? -1.788 -3.023 13.460 1.00 96.56 92 TRP A O 1
ATOM 774 N N . GLN A 1 93 ? -1.823 -3.984 11.407 1.00 94.88 93 GLN A N 1
ATOM 775 C CA . GLN A 1 93 ? -3.220 -4.416 11.453 1.00 94.88 93 GLN A CA 1
ATOM 776 C C . GLN A 1 93 ? -3.458 -5.294 12.683 1.00 94.88 93 GLN A C 1
ATOM 778 O O . GLN A 1 93 ? -4.251 -4.938 13.545 1.00 94.88 93 GLN A O 1
ATOM 783 N N . TYR A 1 94 ? -2.680 -6.369 12.835 1.00 94.25 94 TYR A N 1
ATOM 784 C CA . TYR A 1 94 ? -2.772 -7.260 13.991 1.00 94.25 94 TYR A CA 1
ATOM 785 C C . TYR A 1 94 ? -2.604 -6.516 15.322 1.00 94.25 94 TYR A C 1
ATOM 787 O O . TYR A 1 94 ? -3.335 -6.762 16.282 1.00 94.25 94 TYR A O 1
ATOM 795 N N . GLY A 1 95 ? -1.626 -5.609 15.393 1.00 94.62 95 GLY A N 1
ATOM 796 C CA . GLY A 1 95 ? -1.362 -4.820 16.588 1.00 94.62 95 GLY A CA 1
ATOM 797 C C . GLY A 1 95 ? -2.545 -3.939 16.987 1.00 94.62 95 GLY A C 1
ATOM 798 O O . GLY A 1 95 ? -2.863 -3.865 18.173 1.00 94.62 95 GLY A O 1
ATOM 799 N N . TRP A 1 96 ? -3.199 -3.293 16.021 1.00 93.69 96 TRP A N 1
ATOM 800 C CA . TRP A 1 96 ? -4.337 -2.405 16.266 1.00 93.69 96 TRP A CA 1
ATOM 801 C C . TRP A 1 96 ? -5.648 -3.173 16.483 1.00 93.69 96 TRP A C 1
ATOM 803 O O . TRP A 1 96 ? -6.421 -2.772 17.352 1.00 93.69 96 TRP A O 1
ATOM 813 N N . ASP A 1 97 ? -5.846 -4.308 15.805 1.00 91.19 97 ASP A N 1
ATOM 814 C CA . ASP A 1 97 ? -6.997 -5.200 16.008 1.00 91.19 97 ASP A CA 1
ATOM 815 C C . ASP A 1 97 ? -6.987 -5.800 17.424 1.00 91.19 97 ASP A C 1
ATOM 817 O O . ASP A 1 97 ? -8.013 -5.880 18.100 1.00 91.19 97 ASP A O 1
ATOM 821 N N . LYS A 1 98 ? -5.810 -6.236 17.896 1.00 90.75 98 LYS A N 1
ATOM 822 C CA . LYS A 1 98 ? -5.660 -6.919 19.190 1.00 90.75 98 LYS A CA 1
ATOM 823 C C . LYS A 1 98 ? -5.573 -5.965 20.377 1.00 90.75 98 LYS A C 1
ATOM 825 O O . LYS A 1 98 ? -6.007 -6.313 21.476 1.00 90.75 98 LYS A O 1
ATOM 830 N N . TYR A 1 99 ? -4.983 -4.791 20.174 1.00 87.81 99 TYR A N 1
ATOM 831 C CA . TYR A 1 99 ? -4.827 -3.765 21.202 1.00 87.81 99 TYR A CA 1
ATOM 832 C C . TYR A 1 99 ? -5.426 -2.446 20.709 1.00 87.81 99 TYR A C 1
ATOM 834 O O . TYR A 1 99 ? -4.681 -1.482 20.495 1.00 87.81 99 TYR A O 1
ATOM 842 N N . PRO A 1 100 ? -6.759 -2.387 20.522 1.00 70.19 100 PRO A N 1
ATOM 843 C CA . PRO A 1 100 ? -7.414 -1.166 20.093 1.00 70.19 100 PRO A CA 1
ATOM 844 C C . PRO A 1 100 ? -7.117 -0.087 21.130 1.00 70.19 100 PRO A C 1
ATOM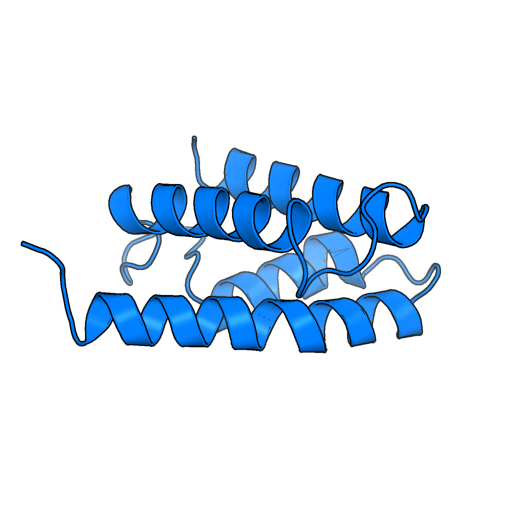 846 O O . PRO A 1 100 ? -7.452 -0.217 22.310 1.00 70.19 100 PRO A O 1
ATOM 849 N N . LYS A 1 101 ? -6.416 0.968 20.707 1.00 60.31 101 LYS A N 1
ATOM 850 C CA . LYS A 1 101 ? -6.277 2.159 21.539 1.00 60.31 101 LYS A CA 1
ATOM 851 C C . LYS A 1 101 ? -7.662 2.798 21.609 1.00 60.31 101 LYS A C 1
ATOM 853 O O . LYS A 1 101 ? -8.159 3.245 20.578 1.00 60.31 101 LYS A O 1
ATOM 858 N N . GLY A 1 102 ? -8.273 2.732 22.793 1.00 52.19 102 GLY A N 1
ATOM 859 C CA . GLY A 1 102 ? -9.506 3.452 23.116 1.00 52.19 102 GLY A CA 1
ATOM 860 C C . GLY A 1 102 ? -9.349 4.958 22.990 1.00 52.19 102 GLY A C 1
ATOM 861 O O . GLY A 1 102 ? -8.193 5.444 23.061 1.00 52.19 102 GLY A O 1
#

Secondary structure (DSSP, 8-state):
--HHHHHHHHHHHHHHHHTTSS--TTSTTHHHHHHHHHHHHHHTTTTSTT-TT--SHHHHHHHHIIIIIT--TTHHHHHHHHHHHHHHHHHHHHHHHHS---